Protein AF-A0A0N5D7T6-F1 (afdb_monomer)

Mean predicted aligned error: 18.98 Å

Solvent-accessible surface area (backbone atoms only — not comparable to full-atom values): 6133 Å² total; per-residue (Å²): 127,77,75,63,60,67,51,62,62,52,64,68,58,67,78,67,66,73,77,77,78,54,76,76,68,55,78,53,46,66,59,53,49,37,44,74,73,49,74,71,59,88,83,80,64,78,97,54,89,55,90,86,75,78,85,79,87,83,91,78,87,78,79,85,77,81,79,84,75,74,91,55,90,76,60,96,89,50,83,81,77,83,79,124

pLDDT: mean 70.99, std 12.79, range [45.62, 90.62]

Organism: Thelazia callipaeda (NCBI:txid103827)

InterPro domains:
  IPR013957 U4/U6.U5 small nuclear ribonucleoprotein 27kDa protein [PF08648] (30-82)

Sequence (84 aa):
MLLKSTLFLRDREKDKQAKNVCVDSLKGLDKDMLKMMGFATFDTTKNKRVAGNSDGAVSINKPRRYRQYMNRKGGFNRPLDYVA

Secondary structure (DSSP, 8-state):
--TTHHHHHHHHHHTTS-----GGGGTTHHHHHHHHTT-S-----TTPPPTT----------PPPP---TT-TT-TTSPPP---

Radius of gyration: 35.57 Å; Cα contacts (8 Å, |Δi|>4): 10; chains: 1; bounding box: 81×22×79 Å

Foldseek 3Di:
DPPVVVVVVVVVVVVPPDPPPDPVVVVCVVVVVCVVVPNPDDDDCVPPDDPPPPDDDDDDDDDDDDFDDPPDPPDDPDDTDDPD

Structure (mmCIF, N/CA/C/O backbone):
data_AF-A0A0N5D7T6-F1
#
_entry.id   AF-A0A0N5D7T6-F1
#
loop_
_atom_site.group_PDB
_atom_site.id
_atom_site.type_symbol
_atom_site.label_atom_id
_atom_site.label_alt_id
_atom_site.label_comp_id
_atom_site.label_asym_id
_atom_site.label_entity_id
_atom_site.label_seq_id
_atom_site.pdbx_PDB_ins_code
_atom_site.Cartn_x
_atom_site.Cartn_y
_atom_site.Cartn_z
_atom_site.occupancy
_atom_site.B_iso_or_equiv
_atom_site.auth_seq_id
_atom_site.auth_comp_id
_atom_site.auth_asym_id
_atom_site.auth_atom_id
_atom_site.pdbx_PDB_model_num
ATOM 1 N N . MET A 1 1 ? -57.672 7.830 1.114 1.00 51.50 1 MET A N 1
ATOM 2 C CA . MET A 1 1 ? -56.491 8.162 1.950 1.00 51.50 1 MET A CA 1
ATOM 3 C C . MET A 1 1 ? -56.796 8.364 3.441 1.00 51.50 1 MET A C 1
ATOM 5 O O . MET A 1 1 ? -55.847 8.467 4.201 1.00 51.50 1 MET A O 1
ATOM 9 N N . LEU A 1 2 ? -58.055 8.347 3.906 1.00 55.09 2 LEU A N 1
ATOM 10 C CA . LEU A 1 2 ? -58.382 8.636 5.316 1.00 55.09 2 LEU A CA 1
ATOM 11 C C . LEU A 1 2 ? -58.292 7.456 6.309 1.00 55.09 2 LEU A C 1
ATOM 13 O O . LEU A 1 2 ? -58.302 7.695 7.509 1.00 55.09 2 LEU A O 1
ATOM 17 N N . LEU A 1 3 ? -58.171 6.199 5.857 1.00 54.72 3 LEU A N 1
ATOM 18 C CA . LEU A 1 3 ? -58.108 5.043 6.775 1.00 54.72 3 LEU A CA 1
ATOM 19 C C . LEU A 1 3 ? -56.691 4.641 7.228 1.00 54.72 3 LEU A C 1
ATOM 21 O O . LEU A 1 3 ? -56.562 3.871 8.174 1.00 54.72 3 LEU A O 1
ATOM 25 N N . LYS A 1 4 ? -55.623 5.144 6.592 1.00 56.22 4 LYS A N 1
ATOM 26 C CA . LYS A 1 4 ? -54.234 4.813 6.980 1.00 56.22 4 LYS A CA 1
ATOM 27 C C . LYS A 1 4 ? -53.640 5.782 8.015 1.00 56.22 4 LYS A C 1
ATOM 29 O O . LYS A 1 4 ? -52.684 5.416 8.687 1.00 56.22 4 LYS A O 1
ATOM 34 N N . SER A 1 5 ? -54.223 6.970 8.205 1.00 56.53 5 SER A N 1
ATOM 35 C CA . SER A 1 5 ? -53.767 7.948 9.209 1.00 56.53 5 SER A CA 1
ATOM 36 C C . SER A 1 5 ? -54.202 7.593 10.637 1.00 56.53 5 SER A C 1
ATOM 38 O O . SER A 1 5 ? -53.440 7.800 11.576 1.00 56.53 5 SER A O 1
ATOM 40 N N . THR A 1 6 ? -55.385 6.992 10.816 1.00 56.69 6 THR A N 1
ATOM 41 C CA . THR A 1 6 ? -55.909 6.593 12.140 1.00 56.69 6 THR A CA 1
ATOM 42 C C . THR A 1 6 ? -55.356 5.258 12.653 1.00 56.69 6 THR A C 1
ATOM 44 O O . THR A 1 6 ? -55.529 4.943 13.832 1.00 56.69 6 THR A O 1
ATOM 47 N N . LEU A 1 7 ? -54.703 4.469 11.790 1.00 60.25 7 LEU A N 1
ATOM 48 C CA . LEU A 1 7 ? -53.935 3.280 12.181 1.00 60.25 7 LEU A CA 1
ATOM 49 C C . LEU A 1 7 ? -52.501 3.661 12.581 1.00 60.25 7 LEU A C 1
ATOM 51 O O . LEU A 1 7 ? -52.033 3.232 13.627 1.00 60.25 7 LEU A O 1
ATOM 55 N N . PHE A 1 8 ? -51.865 4.577 11.842 1.00 57.62 8 PHE A N 1
ATOM 56 C CA . PHE A 1 8 ? -50.515 5.078 12.142 1.00 57.62 8 PHE A CA 1
ATOM 57 C C . PHE A 1 8 ? -50.408 5.810 13.496 1.00 57.62 8 PHE A C 1
ATOM 59 O O . PHE A 1 8 ? -49.383 5.749 14.168 1.00 57.62 8 PHE A O 1
ATOM 66 N N . LEU A 1 9 ? -51.482 6.478 13.929 1.00 54.31 9 LEU A N 1
ATOM 67 C CA . LEU A 1 9 ? -51.556 7.128 15.244 1.00 54.31 9 LEU A CA 1
ATOM 68 C C . LEU A 1 9 ? -51.945 6.170 16.385 1.00 54.31 9 LEU A C 1
ATOM 70 O O . LEU A 1 9 ? -51.750 6.520 17.543 1.00 54.31 9 LEU A O 1
ATOM 74 N N . ARG A 1 10 ? -52.448 4.964 16.079 1.00 56.62 10 ARG A N 1
ATOM 75 C CA . ARG A 1 10 ? -52.815 3.944 17.079 1.00 56.62 10 ARG A CA 1
ATOM 76 C C . ARG A 1 10 ? -51.616 3.118 17.550 1.00 56.62 10 ARG A C 1
ATOM 78 O O . ARG A 1 10 ? -51.567 2.741 18.718 1.00 56.62 10 ARG A O 1
ATOM 85 N N . ASP A 1 11 ? -50.630 2.891 16.682 1.00 54.03 11 ASP A N 1
ATOM 86 C CA . ASP A 1 11 ? -49.421 2.133 17.037 1.00 54.03 11 ASP A CA 1
ATOM 87 C C . ASP A 1 11 ? -48.473 2.933 17.953 1.00 54.03 11 ASP A C 1
ATOM 89 O O . ASP A 1 11 ? -47.794 2.359 18.796 1.00 54.03 11 ASP A O 1
ATOM 93 N N . ARG A 1 12 ? -48.507 4.274 17.891 1.00 55.66 12 ARG A N 1
ATOM 94 C CA . ARG A 1 12 ? -47.707 5.174 18.750 1.00 55.66 12 ARG A CA 1
ATOM 95 C C . ARG A 1 12 ? -48.155 5.247 20.214 1.00 55.66 12 ARG A C 1
ATOM 97 O O . ARG A 1 12 ? -47.392 5.742 21.045 1.00 55.66 12 ARG A O 1
ATOM 104 N N . GLU A 1 13 ? -49.369 4.806 20.544 1.00 53.00 13 GLU A N 1
ATOM 105 C CA . GLU A 1 13 ? -49.895 4.861 21.917 1.00 53.00 13 GLU A CA 1
ATOM 106 C C . GLU A 1 13 ? -49.620 3.585 22.724 1.00 53.00 13 GLU A C 1
ATOM 108 O O . GLU A 1 13 ? -49.562 3.650 23.952 1.00 53.00 13 GLU A O 1
ATOM 113 N N . LYS A 1 14 ? -49.361 2.442 22.068 1.00 47.47 14 LYS A N 1
ATOM 114 C CA . LYS A 1 14 ? -49.051 1.180 22.766 1.00 47.47 14 LYS A CA 1
ATOM 115 C C . LYS A 1 14 ? -47.645 1.129 23.371 1.00 47.47 14 LYS A C 1
ATOM 117 O O . LYS A 1 14 ? -47.447 0.430 24.359 1.00 47.47 14 LYS A O 1
ATOM 122 N N . ASP A 1 15 ? -46.712 1.940 22.882 1.00 49.72 15 ASP A N 1
ATOM 123 C CA . ASP A 1 15 ? -45.344 2.005 23.423 1.00 49.72 15 ASP A CA 1
ATOM 124 C C . ASP A 1 15 ? -45.240 2.827 24.723 1.00 49.72 15 ASP A C 1
ATO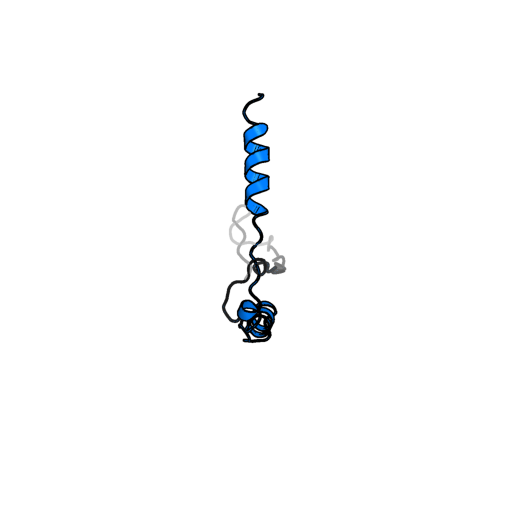M 126 O O . ASP A 1 15 ? -44.197 2.847 25.375 1.00 49.72 15 ASP A O 1
ATOM 130 N N . LYS A 1 16 ? -46.324 3.513 25.120 1.00 47.66 16 LYS A N 1
ATOM 131 C CA . LYS A 1 16 ? -46.405 4.320 26.350 1.00 47.66 16 LYS A CA 1
ATOM 132 C C . LYS A 1 16 ? -46.980 3.566 27.551 1.00 47.66 16 LYS A C 1
ATOM 134 O O . LYS A 1 16 ? -47.198 4.182 28.595 1.00 47.66 16 LYS A O 1
ATOM 139 N N . GLN A 1 17 ? -47.222 2.256 27.451 1.00 45.62 17 GLN A N 1
ATOM 140 C CA . GLN A 1 17 ? -47.515 1.453 28.637 1.00 45.62 17 GLN A CA 1
ATOM 141 C C . GLN A 1 17 ? -46.246 1.320 29.475 1.00 45.62 17 GLN A C 1
ATOM 143 O O . GLN A 1 17 ? -45.340 0.538 29.192 1.00 45.62 17 GLN A O 1
ATOM 148 N N . ALA A 1 18 ? -46.198 2.179 30.491 1.00 50.59 18 ALA A N 1
ATOM 149 C CA . ALA A 1 18 ? -45.201 2.236 31.531 1.00 50.59 18 ALA A CA 1
ATOM 150 C C . ALA A 1 18 ? -44.837 0.827 32.009 1.00 50.59 18 ALA A C 1
ATOM 152 O O . ALA A 1 18 ? -45.632 0.120 32.630 1.00 50.59 18 ALA A O 1
ATOM 153 N N . LYS A 1 19 ? -43.590 0.438 31.745 1.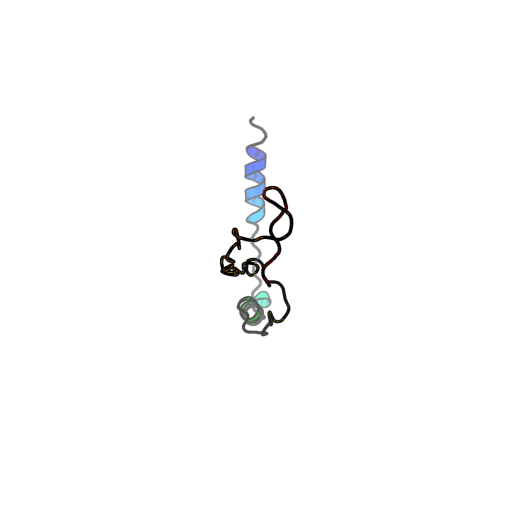00 54.38 19 LYS A N 1
ATOM 154 C CA . LYS A 1 19 ? -42.918 -0.561 32.562 1.00 54.38 19 LYS A CA 1
ATOM 155 C C . LYS A 1 19 ? -42.832 0.056 33.953 1.00 54.38 19 LYS A C 1
ATOM 157 O O . LYS A 1 19 ? -42.019 0.949 34.173 1.00 54.38 19 LYS A O 1
ATOM 162 N N . ASN A 1 20 ? -43.695 -0.371 34.866 1.00 56.31 20 ASN A N 1
ATOM 163 C CA . ASN A 1 20 ? -43.496 -0.110 36.284 1.00 56.31 20 ASN A CA 1
ATOM 164 C C . ASN A 1 20 ? -42.146 -0.740 36.640 1.00 56.31 20 ASN A C 1
ATOM 166 O O . ASN A 1 20 ? -42.038 -1.963 36.733 1.00 56.31 20 ASN A O 1
ATOM 170 N N . VAL A 1 21 ? -41.093 0.076 36.730 1.00 58.41 21 VAL A N 1
ATOM 171 C CA . VAL A 1 21 ? -39.773 -0.390 37.151 1.00 58.41 21 VAL A CA 1
ATOM 172 C C . VAL A 1 21 ? -39.907 -0.728 38.626 1.00 58.41 21 VAL A C 1
ATOM 174 O O . VAL A 1 21 ? -39.926 0.150 39.484 1.00 58.41 21 VAL A O 1
ATOM 177 N N . CYS A 1 22 ? -40.087 -2.013 38.913 1.00 51.84 22 CYS A N 1
ATOM 178 C CA . CYS A 1 22 ? -40.013 -2.524 40.268 1.00 51.84 22 CYS A CA 1
ATOM 179 C C . CYS A 1 22 ? -38.609 -2.227 40.820 1.00 51.84 22 CYS A C 1
ATOM 181 O O . CYS A 1 22 ? -37.611 -2.483 40.144 1.00 51.84 22 CYS A O 1
ATOM 183 N N . VAL A 1 23 ? -38.522 -1.702 42.044 1.00 56.62 23 VAL A N 1
ATOM 184 C CA . VAL A 1 23 ? -37.253 -1.368 42.722 1.00 56.62 23 VAL A CA 1
ATOM 185 C C . VAL A 1 23 ? -36.366 -2.615 42.891 1.00 56.62 23 VAL A C 1
ATOM 187 O O . VAL A 1 23 ? -35.141 -2.513 42.921 1.00 56.62 23 VAL A O 1
ATOM 190 N N . ASP A 1 24 ? -36.962 -3.812 42.883 1.00 57.25 24 ASP A N 1
ATOM 191 C CA . ASP A 1 24 ? -36.234 -5.085 42.900 1.00 57.25 24 ASP A CA 1
ATOM 192 C C . ASP A 1 24 ? -35.473 -5.382 41.598 1.00 57.25 24 ASP A C 1
ATOM 194 O O . ASP A 1 24 ? -34.505 -6.136 41.622 1.00 57.25 24 ASP A O 1
ATOM 198 N N . SER A 1 25 ? -35.832 -4.749 40.473 1.00 57.88 25 SER A N 1
ATOM 199 C CA . SER A 1 25 ? -35.092 -4.852 39.202 1.00 57.88 25 SER A CA 1
ATOM 200 C C . SER A 1 25 ? -33.840 -3.967 39.148 1.00 57.88 25 SER A C 1
ATOM 202 O O . SER A 1 25 ? -33.056 -4.087 38.212 1.00 57.88 25 SER A O 1
ATOM 204 N N . LEU A 1 26 ? -33.624 -3.088 40.138 1.00 58.06 26 LEU A N 1
ATOM 205 C CA . LEU A 1 26 ? -32.419 -2.250 40.234 1.00 58.06 26 LEU A CA 1
ATOM 206 C C . LEU A 1 26 ? -31.224 -3.014 40.831 1.00 58.06 26 LEU A C 1
ATOM 208 O O . LEU A 1 26 ? -30.072 -2.634 40.622 1.00 58.06 26 LEU A O 1
ATOM 212 N N . LYS A 1 27 ? -31.480 -4.119 41.547 1.00 61.44 27 LYS A N 1
ATOM 213 C CA . LYS A 1 27 ? -30.449 -4.983 42.139 1.00 61.44 27 LYS A CA 1
ATOM 214 C C . LYS A 1 27 ? -29.785 -5.829 41.049 1.00 61.44 27 LYS A C 1
ATOM 216 O O . LYS A 1 27 ? -30.168 -6.966 40.805 1.00 61.44 27 LYS A O 1
ATOM 221 N N . GLY A 1 28 ? -28.780 -5.259 40.393 1.00 65.25 28 GLY A N 1
ATOM 222 C CA . GLY A 1 28 ? -28.028 -5.917 39.318 1.00 65.25 28 GLY A CA 1
ATOM 223 C C . GLY A 1 28 ? -27.700 -4.996 38.148 1.00 65.25 28 GLY A C 1
ATOM 224 O O . GLY A 1 28 ? -26.738 -5.269 37.433 1.00 65.25 28 GLY A O 1
ATOM 225 N N . LEU A 1 29 ? -28.413 -3.867 38.023 1.00 67.50 29 LEU A N 1
ATOM 226 C CA . LEU A 1 29 ? -28.179 -2.883 36.965 1.00 67.50 29 LEU A CA 1
ATOM 227 C C . LEU A 1 29 ? -26.757 -2.349 36.977 1.00 67.50 29 LEU A C 1
ATOM 229 O O . LEU A 1 29 ? -26.199 -2.161 35.908 1.00 67.50 29 LEU A O 1
ATOM 233 N N . ASP A 1 30 ? -26.143 -2.170 38.146 1.00 72.75 30 ASP A N 1
ATOM 234 C CA . ASP A 1 30 ? -24.748 -1.735 38.217 1.00 72.75 30 ASP A CA 1
ATOM 235 C C . ASP A 1 30 ? -23.834 -2.722 37.489 1.00 72.75 30 ASP A C 1
ATOM 237 O O . ASP A 1 30 ? -22.993 -2.314 36.695 1.00 72.75 30 ASP A O 1
ATOM 241 N N . LYS A 1 31 ? -24.044 -4.031 37.682 1.00 74.19 31 LYS A N 1
ATOM 242 C CA . LYS A 1 31 ? -23.251 -5.089 37.038 1.00 74.19 31 LYS A CA 1
ATOM 243 C C . LYS A 1 31 ? -23.530 -5.183 35.539 1.00 74.19 31 LYS A C 1
ATOM 245 O O . LYS A 1 31 ? -22.595 -5.378 34.765 1.00 74.19 31 LYS A O 1
ATOM 250 N N . ASP A 1 32 ? -24.781 -5.008 35.127 1.00 78.75 32 ASP A N 1
ATOM 251 C CA . ASP A 1 32 ? -25.161 -5.011 33.712 1.00 78.75 32 ASP A CA 1
ATOM 252 C C . ASP A 1 32 ? -24.674 -3.745 32.989 1.00 78.75 32 ASP A C 1
ATOM 254 O O . ASP A 1 32 ? -24.195 -3.828 31.861 1.00 78.75 32 ASP A O 1
ATOM 258 N N . MET A 1 33 ? -24.687 -2.590 33.657 1.00 77.50 33 MET A N 1
ATOM 259 C CA . MET A 1 33 ? -24.101 -1.330 33.191 1.00 77.50 33 MET A CA 1
ATOM 260 C C . MET A 1 33 ? -22.576 -1.446 33.097 1.00 77.50 33 MET A C 1
ATOM 262 O O . MET A 1 33 ? -22.000 -1.116 32.066 1.00 77.50 33 MET A O 1
ATOM 266 N N . LEU A 1 34 ? -21.914 -2.002 34.116 1.00 77.25 34 LEU A N 1
ATOM 267 C CA . LEU A 1 34 ? -20.478 -2.312 34.111 1.00 77.25 34 LEU A CA 1
ATOM 268 C C . LEU A 1 34 ? -20.099 -3.246 32.949 1.00 77.25 34 LEU A C 1
ATOM 270 O O . LEU A 1 34 ? -19.046 -3.079 32.334 1.00 77.25 34 LEU A O 1
ATOM 274 N N . LYS A 1 35 ? -20.963 -4.211 32.617 1.00 77.88 35 LYS A N 1
ATOM 275 C CA . LYS A 1 35 ? -20.767 -5.142 31.501 1.00 77.88 35 LYS A CA 1
ATOM 276 C C . LYS A 1 35 ? -21.004 -4.489 30.139 1.00 77.88 35 LYS A C 1
ATOM 278 O O . LYS A 1 35 ? -20.203 -4.693 29.234 1.00 77.88 35 LYS A O 1
ATOM 283 N N . MET A 1 36 ? -22.049 -3.675 30.006 1.00 75.94 36 MET A N 1
ATOM 284 C CA . MET A 1 36 ? -22.355 -2.899 28.796 1.00 75.94 36 MET A CA 1
ATOM 285 C C . MET A 1 36 ? -21.255 -1.887 28.463 1.00 75.94 36 MET A C 1
ATOM 287 O O . MET A 1 36 ? -20.923 -1.698 27.298 1.00 75.94 36 MET A O 1
ATOM 291 N N . MET A 1 37 ? -20.661 -1.270 29.488 1.00 77.25 37 MET A N 1
ATOM 292 C CA . 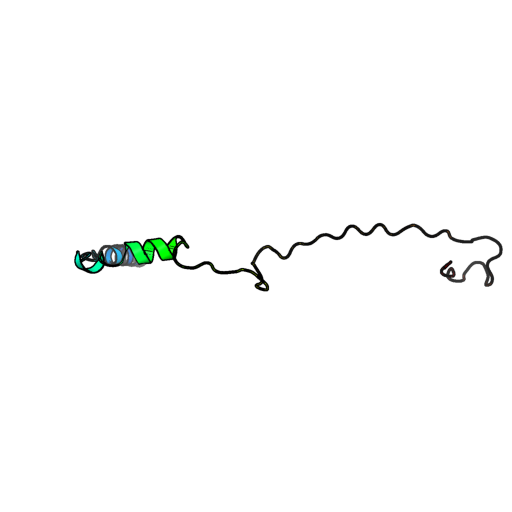MET A 1 37 ? -19.532 -0.347 29.345 1.00 77.25 37 MET A CA 1
ATOM 293 C C . MET A 1 37 ? -18.185 -1.069 29.143 1.00 77.25 37 MET A C 1
ATOM 295 O O . MET A 1 37 ? -17.167 -0.412 28.949 1.00 77.25 37 MET A O 1
ATOM 299 N N . GLY A 1 38 ? -18.162 -2.410 29.177 1.00 73.50 38 GLY A N 1
ATOM 300 C CA . GLY A 1 38 ? -16.972 -3.219 28.890 1.00 73.50 38 GLY A CA 1
ATOM 301 C C . GLY A 1 38 ? -15.987 -3.388 30.053 1.00 73.50 38 GLY A C 1
ATOM 302 O O . GLY A 1 38 ? -14.880 -3.870 29.838 1.00 73.50 38 GLY A O 1
ATOM 303 N N . PHE A 1 39 ? -16.359 -3.038 31.289 1.00 77.19 39 PHE A N 1
ATOM 304 C CA . PHE A 1 39 ? -15.479 -3.143 32.466 1.00 77.19 39 PHE A CA 1
ATOM 305 C C . PHE A 1 39 ? -15.472 -4.528 33.125 1.00 77.19 39 PHE A C 1
ATOM 307 O O . PHE A 1 39 ? -14.615 -4.813 33.958 1.00 77.19 39 PHE A O 1
ATOM 314 N N . ALA A 1 40 ? -16.425 -5.396 32.780 1.00 75.12 40 ALA A N 1
ATOM 315 C CA . ALA A 1 40 ? -16.566 -6.705 33.415 1.00 75.12 40 ALA A CA 1
ATOM 316 C C . ALA A 1 40 ? -15.661 -7.795 32.805 1.00 75.12 40 ALA A C 1
ATOM 318 O O . ALA A 1 40 ? -15.284 -8.738 33.498 1.00 75.12 40 ALA A O 1
ATOM 319 N N . THR A 1 41 ? -15.333 -7.730 31.510 1.00 78.88 41 THR A N 1
ATOM 320 C CA . THR A 1 41 ? -14.519 -8.751 30.822 1.00 78.88 41 THR A CA 1
ATOM 321 C C . THR A 1 41 ? -13.815 -8.138 29.612 1.00 78.88 41 THR A C 1
ATOM 323 O O . THR A 1 41 ? -14.442 -7.422 28.838 1.00 78.88 41 THR A O 1
ATOM 326 N N . PHE A 1 42 ? -12.520 -8.424 29.438 1.00 82.81 42 PHE A N 1
ATOM 327 C CA . PHE A 1 42 ? -11.745 -7.966 28.283 1.00 82.81 42 PHE A CA 1
ATOM 328 C C . PHE A 1 42 ? -11.868 -8.951 27.117 1.00 82.81 42 PHE A C 1
ATOM 330 O O . PHE A 1 42 ? -11.284 -10.035 27.140 1.00 82.81 42 PHE A O 1
ATOM 337 N N . ASP A 1 43 ? -12.588 -8.551 26.072 1.00 81.25 43 ASP A N 1
ATOM 338 C CA . ASP A 1 43 ? -12.614 -9.277 24.805 1.00 81.25 43 ASP A CA 1
ATOM 339 C C . ASP A 1 43 ? -11.390 -8.930 23.947 1.00 81.25 43 ASP A C 1
ATOM 341 O O . ASP A 1 43 ? -11.023 -7.768 23.785 1.00 81.25 43 ASP A O 1
ATOM 345 N N . THR A 1 44 ? -10.759 -9.942 23.344 1.00 83.56 44 THR A N 1
ATOM 346 C CA . THR A 1 44 ? -9.647 -9.732 22.402 1.00 83.56 44 THR A CA 1
ATOM 347 C C . THR A 1 44 ? -10.146 -9.754 20.956 1.00 83.56 44 THR A C 1
ATOM 349 O O . THR A 1 44 ? -11.022 -10.549 20.589 1.00 83.56 44 THR A O 1
ATOM 352 N N . THR A 1 45 ? -9.558 -8.908 20.110 1.00 86.81 45 THR A N 1
ATOM 353 C CA . THR A 1 45 ? -9.768 -8.893 18.651 1.00 86.81 45 THR A CA 1
ATOM 354 C C . THR A 1 45 ? -8.698 -9.688 17.895 1.00 86.81 45 THR A C 1
ATOM 356 O O . THR A 1 45 ? -8.695 -9.710 16.664 1.00 86.81 45 THR A O 1
ATOM 359 N N . LYS A 1 46 ? -7.794 -10.382 18.607 1.00 84.00 46 LYS A N 1
ATOM 360 C CA . LYS A 1 46 ? -6.719 -11.174 17.996 1.00 84.00 46 LYS A CA 1
ATOM 361 C C . LYS A 1 46 ? -7.321 -12.249 17.086 1.00 84.00 46 LYS A C 1
ATOM 363 O O . LYS A 1 46 ? -8.163 -13.029 17.521 1.00 84.00 46 LYS A O 1
ATOM 368 N N . ASN A 1 47 ? -6.881 -12.280 15.828 1.00 82.31 47 ASN A N 1
ATOM 369 C CA . ASN A 1 47 ? -7.356 -13.191 14.776 1.00 82.31 47 ASN A CA 1
ATOM 370 C C . ASN A 1 47 ? -8.857 -13.075 14.427 1.00 82.31 47 ASN A C 1
ATOM 372 O O . ASN A 1 47 ? -9.389 -13.950 13.746 1.00 82.31 47 ASN A O 1
ATOM 376 N N . LYS A 1 48 ? -9.550 -12.008 14.851 1.00 87.94 48 LYS A N 1
ATOM 377 C CA . LYS A 1 48 ? -10.937 -11.722 14.454 1.00 87.94 48 LYS A CA 1
ATOM 378 C C . LYS A 1 48 ? -10.950 -10.646 13.372 1.00 87.94 48 LYS A C 1
ATOM 380 O O . LYS A 1 48 ? -10.233 -9.652 13.462 1.00 87.94 48 LYS A O 1
ATOM 385 N N . ARG A 1 49 ? -11.784 -10.824 12.346 1.00 82.88 49 ARG A N 1
ATOM 386 C CA . ARG A 1 49 ? -11.957 -9.821 11.289 1.00 82.88 49 ARG A CA 1
ATOM 387 C C . ARG A 1 49 ? -12.837 -8.683 11.811 1.00 82.88 49 ARG A C 1
ATOM 389 O O . ARG A 1 49 ? -13.980 -8.921 12.187 1.00 82.88 49 ARG A O 1
ATOM 396 N N . VAL A 1 50 ? -12.310 -7.460 11.824 1.00 86.94 50 VAL A N 1
ATOM 397 C CA . VAL A 1 50 ? -13.055 -6.247 12.197 1.00 86.94 50 VAL A CA 1
ATOM 398 C C . VAL A 1 50 ? -13.548 -5.567 10.920 1.00 86.94 50 VAL A C 1
ATOM 400 O O . VAL A 1 50 ? -12.765 -5.348 9.992 1.00 86.94 50 VAL A O 1
ATOM 403 N N . ALA A 1 51 ? -14.846 -5.266 10.847 1.00 84.88 51 ALA A N 1
ATOM 404 C CA . ALA A 1 51 ? -15.418 -4.537 9.718 1.00 84.88 51 ALA A CA 1
ATOM 405 C C . ALA A 1 51 ? -14.736 -3.162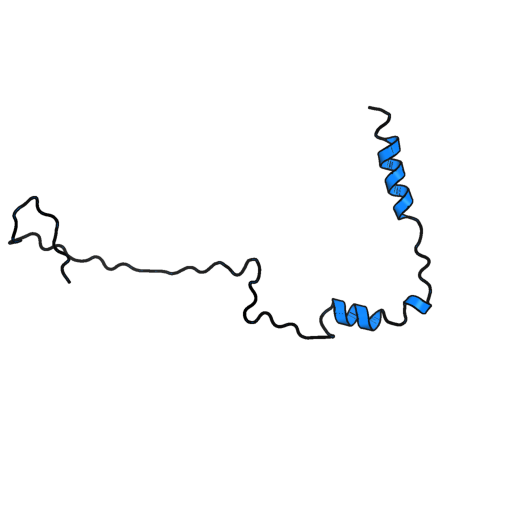 9.587 1.00 84.88 51 ALA A C 1
ATOM 407 O O . ALA A 1 51 ? -14.597 -2.448 10.575 1.00 84.88 51 ALA A O 1
ATOM 408 N N . GLY A 1 52 ? -14.267 -2.817 8.385 1.00 81.62 52 GLY A N 1
ATOM 409 C CA . GLY A 1 52 ? -13.531 -1.572 8.124 1.00 81.62 52 GLY A CA 1
ATOM 410 C C . GLY A 1 52 ? -12.005 -1.657 8.270 1.00 81.62 52 GLY A C 1
ATOM 411 O O . GLY A 1 52 ? -11.317 -0.768 7.793 1.00 81.62 52 GLY A O 1
ATOM 412 N N . ASN A 1 53 ? -11.444 -2.738 8.828 1.00 78.56 53 ASN A N 1
ATOM 413 C CA . ASN A 1 53 ? -9.986 -2.938 8.909 1.00 78.56 53 ASN A CA 1
ATOM 414 C C . ASN A 1 53 ? -9.455 -3.847 7.781 1.00 78.56 53 ASN A C 1
ATOM 416 O O . ASN A 1 53 ? -8.694 -4.781 8.023 1.00 78.56 53 ASN A O 1
ATOM 420 N N . SER A 1 54 ? -9.958 -3.660 6.557 1.00 75.69 54 SER A N 1
ATOM 421 C CA . SER A 1 54 ? -9.583 -4.479 5.386 1.00 75.69 54 SER A CA 1
ATOM 422 C C . SER A 1 54 ? -8.681 -3.744 4.396 1.00 75.69 54 SER A C 1
ATOM 424 O O . SER A 1 54 ? -8.204 -4.363 3.446 1.00 75.69 54 SER A O 1
ATOM 426 N N . ASP A 1 55 ? -8.444 -2.453 4.616 1.00 80.38 55 ASP A N 1
ATOM 427 C CA . ASP A 1 55 ? -7.735 -1.612 3.665 1.00 80.38 55 ASP A CA 1
ATOM 428 C C . ASP A 1 55 ? -6.232 -1.659 3.939 1.00 80.38 55 ASP A C 1
ATOM 430 O O . ASP A 1 55 ? -5.746 -1.257 4.995 1.00 80.38 55 ASP A O 1
ATOM 434 N N . GLY A 1 56 ? -5.485 -2.170 2.965 1.00 82.38 56 GLY A N 1
ATOM 435 C CA . GLY A 1 56 ? -4.031 -2.141 2.939 1.00 82.38 56 GLY A CA 1
ATOM 436 C C . GLY A 1 56 ? -3.569 -1.676 1.565 1.00 82.38 56 GLY A C 1
ATOM 437 O O . GLY A 1 56 ? -4.027 -2.194 0.549 1.00 82.38 56 GLY A O 1
ATOM 438 N N . ALA A 1 57 ? -2.668 -0.697 1.522 1.00 85.69 57 ALA A N 1
ATOM 439 C CA . ALA A 1 57 ? -2.067 -0.225 0.280 1.00 85.69 57 ALA A CA 1
ATOM 440 C C . ALA A 1 57 ? -0.612 -0.696 0.191 1.00 85.69 57 ALA A C 1
ATOM 442 O O . ALA A 1 57 ? 0.139 -0.598 1.161 1.00 85.69 57 ALA A O 1
ATOM 443 N N . VAL A 1 58 ? -0.204 -1.180 -0.984 1.00 86.62 58 VAL A N 1
ATOM 444 C CA . VAL A 1 58 ? 1.190 -1.545 -1.267 1.00 86.62 58 VAL A CA 1
ATOM 445 C C . VAL A 1 58 ? 1.719 -0.628 -2.361 1.00 86.62 58 VAL A C 1
ATOM 447 O O . VAL A 1 58 ? 1.190 -0.604 -3.471 1.00 86.62 58 VAL A O 1
ATOM 450 N N . SER A 1 59 ? 2.781 0.116 -2.056 1.00 88.50 59 SER A N 1
ATOM 451 C CA . SER A 1 59 ? 3.504 0.906 -3.052 1.00 88.50 59 SER A CA 1
ATOM 452 C C . SER A 1 59 ? 4.588 0.041 -3.695 1.00 88.50 59 SER A C 1
ATOM 454 O O . SER A 1 59 ? 5.565 -0.320 -3.041 1.00 88.50 59 SER A O 1
ATOM 456 N N . ILE A 1 60 ? 4.402 -0.332 -4.966 1.00 90.06 60 ILE A N 1
ATOM 457 C CA . ILE A 1 60 ? 5.374 -1.128 -5.729 1.00 90.06 60 ILE A CA 1
ATOM 458 C C . ILE A 1 6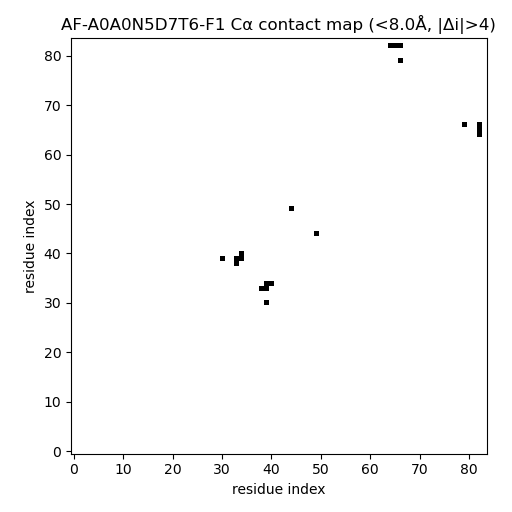0 ? 5.956 -0.269 -6.850 1.00 90.06 60 ILE A C 1
ATOM 460 O O . ILE A 1 60 ? 5.326 -0.066 -7.890 1.00 90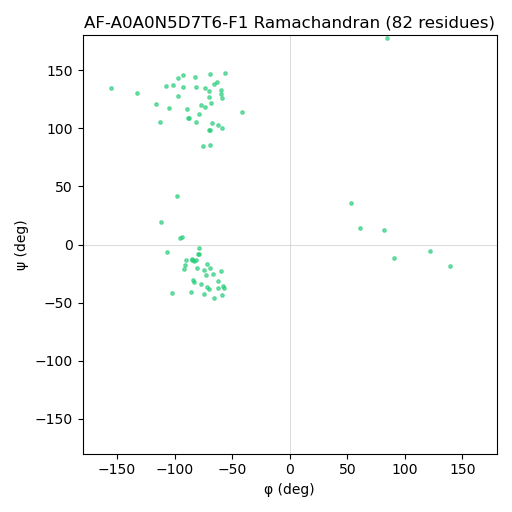.06 60 ILE A O 1
ATOM 464 N N . ASN A 1 61 ? 7.201 0.168 -6.672 1.00 90.62 61 ASN A N 1
ATOM 465 C CA . ASN A 1 61 ? 7.960 0.832 -7.726 1.00 90.62 61 ASN A CA 1
ATOM 466 C C . ASN A 1 61 ? 8.561 -0.219 -8.664 1.00 90.62 61 ASN A C 1
ATOM 468 O O . ASN A 1 61 ? 9.534 -0.886 -8.321 1.00 90.62 61 ASN A O 1
ATOM 472 N N . LYS A 1 62 ? 7.989 -0.372 -9.862 1.00 87.69 62 LYS A N 1
ATOM 473 C CA . LYS A 1 62 ? 8.553 -1.240 -10.906 1.00 87.69 62 LYS A CA 1
ATOM 474 C C . LYS A 1 62 ? 9.709 -0.505 -11.599 1.00 87.69 62 LYS A C 1
ATOM 476 O O . LYS A 1 62 ? 9.443 0.479 -12.295 1.00 87.69 62 LYS A O 1
ATOM 481 N N . PRO A 1 63 ? 10.974 -0.942 -11.448 1.00 87.75 63 PRO A N 1
ATOM 482 C CA . PRO A 1 63 ? 12.087 -0.294 -12.129 1.00 87.75 63 PRO A CA 1
ATOM 483 C C . PRO A 1 63 ? 11.954 -0.479 -13.642 1.00 87.75 63 PRO A C 1
ATOM 485 O O . PRO A 1 63 ? 11.609 -1.560 -14.131 1.00 87.75 63 PRO A O 1
ATOM 488 N N . ARG A 1 64 ? 12.230 0.582 -14.407 1.00 83.94 64 ARG A N 1
ATOM 489 C CA . ARG A 1 64 ? 12.277 0.483 -15.869 1.00 83.94 64 ARG A CA 1
ATOM 490 C C . ARG A 1 64 ? 13.513 -0.324 -16.256 1.00 83.94 64 ARG A C 1
ATOM 492 O O . ARG A 1 64 ? 14.617 0.003 -15.836 1.00 83.94 64 ARG A O 1
ATOM 499 N N . ARG A 1 65 ? 13.327 -1.364 -17.067 1.00 81.38 65 ARG A N 1
ATOM 500 C CA . ARG A 1 65 ? 14.429 -2.175 -17.600 1.00 81.38 65 ARG A CA 1
ATOM 501 C C . ARG A 1 65 ? 14.842 -1.619 -18.957 1.00 81.38 65 ARG A C 1
ATOM 503 O O . ARG A 1 65 ? 13.981 -1.277 -19.774 1.00 81.38 65 ARG A O 1
ATOM 510 N N . TYR A 1 66 ? 16.147 -1.494 -19.181 1.00 81.75 66 TYR A N 1
ATOM 511 C CA . TYR A 1 66 ? 16.671 -1.0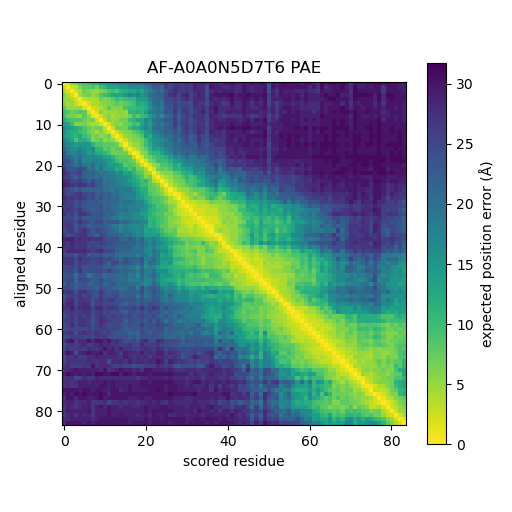04 -20.450 1.00 81.75 66 TYR A CA 1
ATOM 512 C C . TYR A 1 66 ? 16.437 -2.024 -21.564 1.00 81.75 66 TYR A C 1
ATOM 514 O O . TYR A 1 66 ? 16.437 -3.235 -21.352 1.00 81.75 66 TYR A O 1
ATOM 522 N N . ARG A 1 67 ? 16.214 -1.506 -22.769 1.00 82.12 67 ARG A N 1
ATOM 523 C CA . ARG A 1 67 ? 15.985 -2.292 -23.978 1.00 82.12 67 ARG A CA 1
ATOM 524 C C . ARG A 1 67 ? 17.252 -2.237 -24.816 1.00 82.12 67 ARG A C 1
ATOM 526 O O . ARG A 1 67 ? 17.627 -1.161 -25.273 1.00 82.12 67 ARG A O 1
ATOM 533 N N . GLN A 1 68 ? 17.891 -3.379 -25.043 1.00 78.94 68 GLN A N 1
ATOM 534 C CA . GLN A 1 68 ? 18.969 -3.460 -26.022 1.00 78.94 68 GLN A CA 1
ATOM 535 C C . GLN A 1 68 ? 18.351 -3.410 -27.420 1.00 78.94 68 GLN A C 1
ATOM 537 O O . GLN A 1 6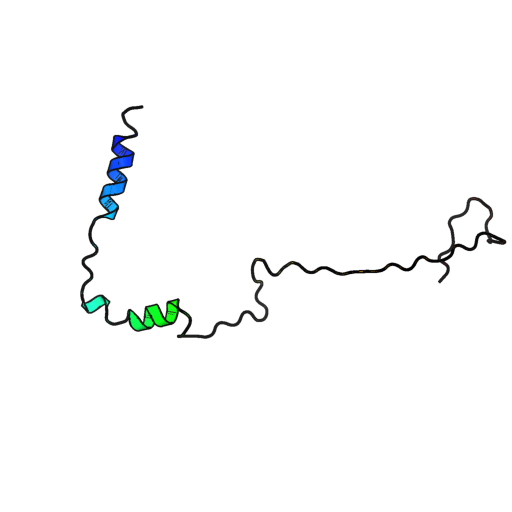8 ? 17.538 -4.266 -27.756 1.00 78.94 68 GLN A O 1
ATOM 542 N N . TYR A 1 69 ? 18.689 -2.388 -28.207 1.00 77.25 69 TYR A N 1
ATOM 543 C CA . TYR A 1 69 ? 18.154 -2.184 -29.559 1.00 77.25 69 TYR A CA 1
ATOM 544 C C . TYR A 1 69 ? 19.150 -2.599 -30.647 1.00 77.25 69 TYR A C 1
ATOM 546 O O . TYR A 1 69 ? 18.776 -3.268 -31.609 1.00 77.25 69 TYR A O 1
ATOM 554 N N . MET A 1 70 ? 20.427 -2.262 -30.464 1.00 80.44 70 MET A N 1
ATOM 555 C CA . MET A 1 70 ? 21.481 -2.584 -31.424 1.00 80.44 70 MET A CA 1
ATOM 556 C C . MET A 1 70 ? 21.983 -4.020 -31.237 1.00 80.44 70 MET A C 1
ATOM 558 O O . MET A 1 70 ? 22.078 -4.514 -30.111 1.00 80.44 70 MET A O 1
ATOM 562 N N . ASN A 1 71 ? 22.314 -4.678 -32.351 1.00 78.88 71 ASN A N 1
ATOM 563 C CA . ASN A 1 71 ? 22.877 -6.035 -32.416 1.00 78.88 71 ASN A CA 1
ATOM 564 C C . ASN A 1 71 ? 22.062 -7.106 -31.666 1.00 78.88 71 ASN A C 1
ATOM 566 O O . ASN A 1 71 ? 22.616 -8.040 -31.089 1.00 78.88 71 ASN A O 1
ATOM 570 N N . ARG A 1 72 ? 20.729 -6.991 -31.683 1.00 83.88 72 ARG A N 1
ATOM 571 C CA . ARG A 1 72 ? 19.835 -8.033 -31.161 1.00 83.88 72 ARG A CA 1
ATOM 572 C C . ARG A 1 72 ? 19.873 -9.261 -32.072 1.00 83.88 72 ARG A C 1
ATOM 574 O O . ARG A 1 72 ? 19.680 -9.138 -33.283 1.00 83.88 72 ARG A O 1
ATOM 581 N N . LYS A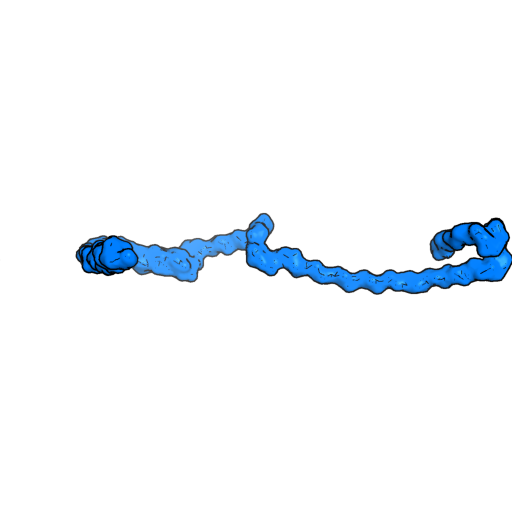 1 73 ? 20.033 -10.459 -31.503 1.00 72.94 73 LYS A N 1
ATOM 582 C CA . LYS A 1 73 ? 19.813 -11.704 -32.253 1.00 72.94 73 LYS A CA 1
ATOM 583 C C . LYS A 1 73 ? 18.316 -11.825 -32.566 1.00 72.94 73 LYS A C 1
ATOM 585 O O . LYS A 1 73 ? 17.498 -11.807 -31.657 1.00 72.94 73 LYS A O 1
ATOM 590 N N . GLY A 1 74 ? 17.947 -11.920 -33.848 1.00 75.88 74 GLY A N 1
ATOM 591 C CA . GLY A 1 74 ? 16.561 -12.194 -34.261 1.00 75.88 74 GLY A CA 1
ATOM 592 C C . GLY A 1 74 ? 15.867 -11.161 -35.165 1.00 75.88 74 GLY A C 1
ATOM 593 O O . GLY A 1 74 ? 14.770 -11.447 -35.649 1.00 75.88 74 GLY A O 1
ATOM 594 N N . GLY A 1 75 ? 16.498 -10.017 -35.448 1.00 76.75 75 GLY A N 1
ATOM 595 C CA . GLY A 1 75 ? 15.994 -9.018 -36.403 1.00 76.75 75 GLY A CA 1
ATOM 596 C C . GLY A 1 75 ? 14.975 -8.015 -35.834 1.00 76.75 75 GLY A C 1
ATOM 597 O O . GLY A 1 75 ? 14.591 -8.070 -34.666 1.00 76.75 75 GLY A O 1
ATOM 598 N N . PHE A 1 76 ? 14.552 -7.068 -36.678 1.00 72.69 76 PHE A N 1
ATOM 599 C CA . PHE A 1 76 ? 13.827 -5.839 -36.305 1.00 72.69 76 PHE A CA 1
ATOM 600 C C . PHE A 1 76 ? 12.407 -6.070 -35.735 1.00 72.69 76 PHE A C 1
ATOM 602 O O . PHE A 1 76 ? 11.955 -5.287 -34.905 1.00 72.69 76 PHE A O 1
ATOM 609 N N . ASN A 1 77 ? 11.751 -7.191 -36.073 1.00 74.94 77 ASN A N 1
ATOM 610 C CA . ASN A 1 77 ? 10.355 -7.491 -35.701 1.00 74.94 77 ASN A CA 1
ATOM 611 C C . ASN A 1 77 ? 10.181 -8.656 -34.701 1.00 74.94 77 ASN A C 1
ATOM 613 O O . ASN A 1 77 ? 9.096 -9.225 -34.601 1.00 74.94 77 ASN A O 1
ATOM 617 N N . ARG A 1 78 ? 11.227 -9.041 -33.952 1.00 78.00 78 ARG A N 1
ATOM 618 C CA . ARG A 1 78 ? 11.109 -10.035 -32.866 1.00 78.00 78 ARG A CA 1
ATOM 619 C C . ARG A 1 78 ? 10.851 -9.382 -31.501 1.00 78.00 78 ARG A C 1
ATOM 621 O O . ARG A 1 78 ? 11.408 -8.307 -31.232 1.00 78.00 78 ARG A O 1
ATOM 628 N N . PRO A 1 79 ? 10.075 -10.037 -30.613 1.00 76.56 79 PRO A N 1
ATOM 629 C CA . PRO A 1 79 ? 9.857 -9.560 -29.249 1.00 76.56 79 PRO A CA 1
ATOM 630 C C . PRO A 1 79 ? 11.194 -9.380 -28.520 1.00 76.56 79 PRO A C 1
ATOM 632 O O . PRO A 1 79 ? 12.174 -10.055 -28.834 1.00 76.56 79 PRO A O 1
ATOM 635 N N . LEU A 1 80 ? 11.271 -8.404 -27.611 1.00 70.75 80 LEU A N 1
ATOM 636 C CA . LEU A 1 80 ? 12.501 -8.171 -26.854 1.00 70.75 80 LEU A CA 1
ATOM 637 C C . LEU A 1 80 ? 12.705 -9.241 -25.799 1.00 70.75 80 LEU A C 1
ATOM 639 O O . LEU A 1 80 ? 11.788 -9.529 -25.033 1.00 70.75 80 LEU A O 1
ATOM 643 N N . ASP A 1 81 ? 13.936 -9.739 -25.731 1.00 69.12 81 ASP A N 1
ATOM 644 C CA . ASP A 1 81 ? 14.367 -10.615 -24.658 1.00 69.12 81 ASP A CA 1
ATOM 645 C C . ASP A 1 81 ? 14.303 -9.862 -23.329 1.00 69.12 81 ASP A C 1
ATOM 647 O O . ASP A 1 81 ? 14.633 -8.673 -23.226 1.00 69.12 81 ASP A O 1
ATOM 651 N N . TYR A 1 82 ? 13.852 -10.568 -22.298 1.00 62.06 82 TYR A N 1
ATOM 652 C CA . TYR A 1 82 ? 13.893 -10.068 -20.938 1.00 62.06 82 TYR A CA 1
ATOM 653 C C . TYR A 1 82 ? 15.367 -9.989 -20.526 1.00 62.06 82 TYR A C 1
ATOM 655 O O . TYR A 1 82 ? 15.990 -11.016 -20.276 1.00 62.06 82 TYR A O 1
ATOM 663 N N . VAL A 1 83 ? 15.938 -8.782 -20.495 1.00 61.25 83 VAL A N 1
ATOM 664 C CA . VAL A 1 83 ? 17.328 -8.555 -20.063 1.00 61.25 83 VAL A CA 1
ATOM 665 C C . VAL A 1 83 ? 17.399 -8.824 -18.563 1.00 61.25 83 VAL A C 1
ATOM 667 O O . VAL A 1 83 ? 17.139 -7.906 -17.797 1.00 61.25 83 VAL A O 1
ATOM 670 N N . ALA A 1 84 ? 17.593 -10.082 -18.150 1.00 59.94 84 ALA A N 1
ATOM 671 C CA . ALA A 1 84 ? 17.745 -10.503 -16.752 1.00 59.94 84 ALA A CA 1
ATOM 672 C C . ALA A 1 84 ? 18.763 -9.620 -16.017 1.00 59.94 84 ALA A C 1
ATOM 674 O O . ALA A 1 84 ? 19.859 -9.402 -16.570 1.00 59.94 84 ALA A O 1
#